Protein AF-A0A8H9F870-F1 (afdb_monomer_lite)

pLDDT: mean 83.99, std 15.84, range [45.19, 98.62]

Sequence (161 aa):
MIWDILWNICSGSMSRFTSQAFLQSSFRFAWKPFFDAISTGVSEETFRYLSIVTLLECLKETKHQVTFVVIISAMIFGAFHLLNVMDEPFIAAISQVIMAFVSGLVWAIIYLYTGKLWAMMIIHGIYDYFMFLQPIGISTSNSIFIIYCVIEVIIPILLTI

Structure (mmCIF, N/CA/C/O backbone):
data_AF-A0A8H9F870-F1
#
_entry.id   AF-A0A8H9F870-F1
#
loop_
_atom_site.group_PDB
_atom_site.id
_atom_site.type_symbol
_atom_site.label_atom_id
_atom_site.label_alt_id
_atom_site.label_comp_id
_atom_site.label_asym_id
_atom_site.label_entity_id
_atom_site.label_seq_id
_atom_site.pdbx_PDB_ins_code
_atom_site.Cartn_x
_atom_site.Cartn_y
_atom_site.Cartn_z
_atom_site.occupancy
_atom_site.B_iso_or_equiv
_atom_site.auth_seq_id
_atom_site.auth_comp_id
_atom_site.auth_asym_id
_atom_site.auth_atom_id
_atom_site.pdbx_PDB_model_num
ATOM 1 N N . MET A 1 1 ? 19.900 -3.704 -44.636 1.00 57.50 1 MET A N 1
ATOM 2 C CA . MET A 1 1 ? 20.477 -3.521 -43.282 1.00 57.50 1 MET A CA 1
ATOM 3 C C . MET A 1 1 ? 21.633 -2.519 -43.268 1.00 57.50 1 MET A C 1
ATOM 5 O O . MET A 1 1 ? 21.449 -1.459 -42.698 1.00 57.50 1 MET A O 1
ATOM 9 N N . ILE A 1 2 ? 22.787 -2.770 -43.909 1.00 55.34 2 ILE A N 1
ATOM 10 C CA . ILE A 1 2 ? 23.912 -1.794 -43.922 1.00 55.34 2 ILE A CA 1
ATOM 11 C C . ILE A 1 2 ? 23.598 -0.544 -44.765 1.00 55.34 2 ILE A C 1
ATOM 13 O O . ILE A 1 2 ? 23.911 0.571 -44.358 1.00 55.34 2 ILE A O 1
ATOM 17 N N . TRP A 1 3 ? 22.925 -0.717 -45.907 1.00 46.50 3 TRP A N 1
ATOM 18 C CA . TRP A 1 3 ? 22.529 0.394 -46.782 1.00 46.50 3 TRP A CA 1
ATOM 19 C C . TRP A 1 3 ? 21.553 1.371 -46.102 1.00 46.50 3 TRP A C 1
ATOM 21 O O . TRP A 1 3 ? 21.711 2.584 -46.211 1.00 46.50 3 TRP A O 1
ATOM 31 N N . ASP A 1 4 ? 20.615 0.847 -45.311 1.00 55.44 4 ASP A N 1
ATOM 32 C CA . ASP A 1 4 ? 19.617 1.645 -44.584 1.00 55.44 4 ASP A CA 1
ATOM 33 C C . ASP A 1 4 ? 20.247 2.464 -43.447 1.00 55.44 4 ASP A C 1
ATOM 35 O O . ASP A 1 4 ? 19.847 3.598 -43.184 1.00 55.44 4 ASP A O 1
ATOM 39 N N . ILE A 1 5 ? 21.274 1.911 -42.790 1.00 58.56 5 ILE A N 1
ATOM 40 C CA . ILE A 1 5 ? 22.042 2.602 -41.745 1.00 58.56 5 ILE A CA 1
ATOM 41 C C . ILE A 1 5 ? 22.820 3.780 -42.346 1.00 58.56 5 ILE A C 1
ATOM 43 O O . ILE A 1 5 ? 22.764 4.889 -41.818 1.00 58.56 5 ILE A O 1
ATOM 47 N N . LEU A 1 6 ? 23.495 3.567 -43.479 1.00 59.09 6 LEU A N 1
ATOM 48 C CA . LEU A 1 6 ? 24.280 4.605 -44.155 1.00 59.09 6 LEU A CA 1
ATOM 49 C C . LEU A 1 6 ? 23.393 5.730 -44.713 1.00 59.09 6 LEU A C 1
ATOM 51 O O . LEU A 1 6 ? 23.712 6.907 -44.545 1.00 59.09 6 LEU A O 1
ATOM 55 N N . TRP A 1 7 ? 22.238 5.388 -45.293 1.00 59.75 7 TRP A N 1
ATOM 56 C CA . TRP A 1 7 ? 21.269 6.367 -45.794 1.00 59.75 7 TRP A CA 1
ATOM 57 C C . TRP A 1 7 ? 20.717 7.279 -44.686 1.00 59.75 7 TRP A C 1
ATOM 59 O O . TRP A 1 7 ? 20.562 8.488 -44.881 1.00 59.75 7 TRP A O 1
ATOM 69 N N . ASN A 1 8 ? 20.469 6.734 -43.492 1.00 55.66 8 ASN A N 1
ATOM 70 C CA . ASN A 1 8 ? 19.946 7.491 -42.350 1.00 55.66 8 ASN A CA 1
ATOM 71 C C . ASN A 1 8 ? 20.975 8.430 -41.700 1.00 55.66 8 ASN A C 1
ATOM 73 O O . ASN A 1 8 ? 20.592 9.472 -41.159 1.00 55.66 8 ASN A O 1
ATOM 77 N N . ILE A 1 9 ? 22.266 8.096 -41.783 1.00 59.47 9 ILE A N 1
ATOM 78 C CA . ILE A 1 9 ? 23.367 8.953 -41.318 1.00 59.47 9 ILE A CA 1
ATOM 79 C C . ILE A 1 9 ? 23.538 10.159 -42.254 1.00 59.47 9 ILE A C 1
ATOM 81 O O . ILE A 1 9 ? 23.668 11.287 -41.786 1.00 59.47 9 ILE A O 1
ATOM 85 N N . CYS A 1 10 ? 23.479 9.946 -43.572 1.00 62.84 10 CYS A N 1
ATOM 86 C CA . CYS A 1 10 ? 23.706 11.004 -44.562 1.00 62.84 10 CYS A CA 1
ATOM 87 C C . CYS A 1 10 ? 22.511 11.954 -44.759 1.00 62.84 10 CYS A C 1
ATOM 89 O O . CYS A 1 10 ? 22.704 13.106 -45.136 1.00 62.84 10 CYS A O 1
ATOM 91 N N . SER A 1 11 ? 21.280 11.502 -44.505 1.00 60.84 11 SER A N 1
ATOM 92 C CA . SER A 1 11 ? 20.056 12.292 -44.737 1.00 60.84 11 SER A CA 1
ATOM 93 C C . SER A 1 11 ? 19.642 13.189 -43.561 1.00 60.84 11 SER A C 1
ATOM 95 O O . SER A 1 11 ? 18.587 13.821 -43.614 1.00 60.84 11 SER A O 1
ATOM 97 N N . GLY A 1 12 ? 20.416 13.220 -42.466 1.00 54.62 12 GLY A N 1
ATOM 98 C CA . GLY A 1 12 ? 20.008 13.884 -41.220 1.00 54.62 12 GLY A CA 1
ATOM 99 C C . GLY A 1 12 ? 18.760 13.255 -40.581 1.00 54.62 12 GLY A C 1
ATOM 100 O O . GLY A 1 12 ? 18.195 13.810 -39.641 1.00 54.62 12 GLY A O 1
ATOM 101 N N . SER A 1 13 ? 18.328 12.090 -41.073 1.00 51.94 13 SER A N 1
ATOM 102 C CA . SER A 1 13 ? 17.121 11.399 -40.625 1.00 51.94 13 SER A CA 1
ATOM 103 C C . SER A 1 13 ? 17.295 10.744 -39.255 1.00 51.94 13 SER A C 1
ATOM 105 O O . SER A 1 13 ? 16.308 10.486 -38.579 1.00 51.94 13 SER A O 1
ATOM 107 N N . MET A 1 14 ? 18.531 10.550 -38.777 1.00 49.81 14 MET A N 1
ATOM 108 C CA . MET A 1 14 ? 18.791 10.031 -37.428 1.00 49.81 14 MET A CA 1
ATOM 109 C C . MET A 1 14 ? 18.092 10.862 -36.335 1.00 49.81 14 MET A C 1
ATOM 111 O O . MET A 1 14 ? 17.544 10.286 -35.404 1.00 49.81 14 MET A O 1
ATOM 115 N N . SER A 1 15 ? 18.032 12.195 -36.468 1.00 49.66 15 SER A N 1
ATOM 116 C CA . SER A 1 15 ? 17.328 13.067 -35.509 1.00 49.66 15 SER A CA 1
ATOM 117 C C . SER A 1 15 ? 15.801 13.000 -35.642 1.00 49.66 15 SER A C 1
ATOM 119 O O . SER A 1 15 ? 15.080 13.211 -34.667 1.00 49.66 15 SER A O 1
ATOM 121 N N . ARG A 1 16 ? 15.288 12.679 -36.836 1.00 46.66 16 ARG A N 1
ATOM 122 C CA . ARG A 1 16 ? 13.858 12.469 -37.106 1.00 46.66 16 ARG A CA 1
ATOM 123 C C . ARG A 1 16 ? 13.384 11.085 -36.673 1.00 46.66 16 ARG A C 1
ATOM 125 O O . ARG A 1 16 ? 12.309 10.988 -36.108 1.00 46.66 16 ARG A O 1
ATOM 132 N N . PHE A 1 17 ? 14.186 10.038 -36.839 1.00 49.22 17 PHE A N 1
ATOM 133 C CA . PHE A 1 17 ? 13.880 8.703 -36.327 1.00 49.22 17 PHE A CA 1
ATOM 134 C C . PHE A 1 17 ? 13.959 8.648 -34.805 1.00 49.22 17 PHE A C 1
ATOM 136 O O . PHE A 1 17 ? 13.084 8.049 -34.195 1.00 49.22 17 PHE A O 1
ATOM 143 N N . THR A 1 18 ? 14.928 9.317 -34.173 1.00 52.31 18 THR A N 1
ATOM 144 C CA . THR A 1 18 ? 14.966 9.394 -32.708 1.00 52.31 18 THR A CA 1
ATOM 145 C C . THR A 1 18 ? 13.848 10.267 -32.165 1.00 52.31 18 THR A C 1
ATOM 147 O O . THR A 1 18 ? 13.188 9.832 -31.236 1.00 52.31 18 THR A O 1
ATOM 150 N N . SER A 1 19 ? 13.547 11.430 -32.756 1.00 49.56 19 SER A N 1
ATOM 151 C CA . SER A 1 19 ? 12.426 12.261 -32.287 1.00 49.56 19 SER A CA 1
ATOM 152 C C . SER A 1 19 ? 11.060 11.639 -32.564 1.00 49.56 19 SER A C 1
ATOM 154 O O . SER A 1 19 ? 10.196 11.708 -31.705 1.00 49.56 19 SER A O 1
ATOM 156 N N . GLN A 1 20 ? 10.843 10.986 -33.704 1.00 45.19 20 GLN A N 1
ATOM 157 C CA . GLN A 1 20 ? 9.555 10.380 -34.043 1.00 45.19 20 GLN A CA 1
ATOM 158 C C . GLN A 1 20 ? 9.347 9.029 -33.346 1.00 45.19 20 GLN A C 1
ATOM 160 O O . GLN A 1 20 ? 8.218 8.735 -32.968 1.00 45.19 20 GLN A O 1
ATOM 165 N N . ALA A 1 21 ? 10.409 8.255 -33.082 1.00 47.03 21 ALA A N 1
ATOM 166 C CA . ALA A 1 21 ? 10.349 7.076 -32.213 1.00 47.03 21 ALA A CA 1
ATOM 167 C C . ALA A 1 21 ? 10.212 7.458 -30.730 1.00 47.03 21 ALA A C 1
ATOM 169 O O . ALA A 1 21 ? 9.453 6.808 -30.022 1.00 47.03 21 ALA A O 1
ATOM 170 N N . PHE A 1 22 ? 10.860 8.539 -30.279 1.00 47.47 22 PHE A N 1
ATOM 171 C CA . PHE A 1 22 ? 10.693 9.114 -28.938 1.00 47.47 22 PHE A CA 1
ATOM 172 C C . PHE A 1 22 ? 9.297 9.722 -28.741 1.00 47.47 22 PHE A C 1
ATOM 174 O O . PHE A 1 22 ? 8.693 9.555 -27.687 1.00 47.47 22 PHE A O 1
ATOM 181 N N . LEU A 1 23 ? 8.735 10.376 -29.763 1.00 47.16 23 LEU A N 1
ATOM 182 C CA . LEU A 1 23 ? 7.354 10.874 -29.775 1.00 47.16 23 LEU A CA 1
ATOM 183 C C . LEU A 1 23 ? 6.340 9.724 -29.898 1.00 47.16 23 LEU A C 1
ATOM 185 O O . LEU A 1 23 ? 5.287 9.767 -29.274 1.00 47.16 23 LEU A O 1
ATOM 189 N N . GLN A 1 24 ? 6.643 8.657 -30.643 1.00 49.56 24 GLN A N 1
ATOM 190 C CA . GLN A 1 24 ? 5.800 7.454 -30.659 1.00 49.56 24 GLN A CA 1
ATOM 191 C C . GLN A 1 24 ? 5.863 6.676 -29.341 1.00 49.56 24 GLN A C 1
ATOM 193 O O . GLN A 1 24 ? 4.859 6.074 -28.968 1.00 49.56 24 GLN A O 1
ATOM 198 N N . SER A 1 25 ? 6.993 6.678 -28.628 1.00 49.59 25 SER A N 1
ATOM 199 C CA . SER A 1 25 ? 7.131 6.005 -27.333 1.00 49.59 25 SER A CA 1
ATOM 200 C C . SER A 1 25 ? 6.527 6.809 -26.182 1.00 49.59 25 SER A C 1
ATOM 202 O O . SER A 1 25 ? 5.976 6.214 -25.265 1.00 49.59 25 SER A O 1
ATOM 204 N N . SER A 1 26 ? 6.560 8.144 -26.240 1.00 51.25 26 SER A N 1
ATOM 205 C CA . SER A 1 26 ? 6.010 9.015 -25.184 1.00 51.25 26 SER A CA 1
ATOM 206 C C . SER A 1 26 ? 4.477 9.114 -25.173 1.00 51.25 26 SER A C 1
ATOM 208 O O . SER A 1 26 ? 3.917 9.567 -24.180 1.00 51.25 26 SER A O 1
ATOM 210 N N . PHE A 1 27 ? 3.785 8.635 -26.217 1.00 53.78 27 PHE A N 1
ATOM 211 C CA . PHE A 1 27 ? 2.314 8.665 -26.310 1.00 53.78 27 PHE A CA 1
ATOM 212 C C . PHE A 1 27 ? 1.647 7.294 -26.510 1.00 53.78 27 PHE A C 1
ATOM 214 O O . PHE A 1 27 ? 0.430 7.216 -26.690 1.00 53.78 27 PHE A O 1
ATOM 221 N N . ARG A 1 28 ? 2.401 6.189 -26.482 1.00 66.19 28 ARG A N 1
ATOM 222 C CA . ARG A 1 28 ? 1.813 4.845 -26.556 1.00 66.19 28 ARG A CA 1
ATOM 223 C C . ARG A 1 28 ? 1.446 4.358 -25.163 1.00 66.19 28 ARG A C 1
ATOM 225 O O . ARG A 1 28 ? 2.316 4.069 -24.352 1.00 66.19 28 ARG A O 1
ATOM 232 N N . PHE A 1 29 ? 0.144 4.243 -24.917 1.00 79.44 29 PHE A N 1
ATOM 233 C CA . PHE A 1 29 ? -0.377 3.600 -23.717 1.00 79.44 29 PHE A CA 1
ATOM 234 C C . PHE A 1 29 ? 0.197 2.182 -23.584 1.00 79.44 29 PHE A C 1
ATOM 236 O O . PHE A 1 29 ? 0.077 1.366 -24.505 1.00 79.44 29 PHE A O 1
ATOM 243 N N . ALA A 1 30 ? 0.841 1.898 -22.452 1.00 86.44 30 ALA A N 1
ATOM 244 C CA . ALA A 1 30 ? 1.513 0.631 -22.217 1.00 86.44 30 ALA A CA 1
ATOM 245 C C . ALA A 1 30 ? 0.546 -0.350 -21.542 1.00 86.44 30 ALA A C 1
ATOM 247 O O . ALA A 1 30 ? 0.418 -0.393 -20.321 1.00 86.44 30 ALA A O 1
ATOM 248 N N . TRP A 1 31 ? -0.136 -1.162 -22.352 1.00 87.44 31 TRP A N 1
ATOM 249 C CA . TRP A 1 31 ? -1.185 -2.071 -21.874 1.00 87.44 31 TRP A CA 1
ATOM 250 C C . TRP A 1 31 ? -0.718 -3.074 -20.818 1.00 87.44 31 TRP A C 1
ATOM 252 O O . TRP A 1 31 ? -1.426 -3.287 -19.840 1.00 87.44 31 TRP A O 1
ATOM 262 N N . LYS A 1 32 ? 0.458 -3.690 -20.994 1.00 90.31 32 LYS A N 1
ATOM 263 C CA . LYS A 1 32 ? 0.960 -4.680 -20.031 1.00 90.31 32 LYS A CA 1
ATOM 264 C C . LYS A 1 32 ? 1.227 -4.046 -18.651 1.00 90.31 32 LYS A C 1
ATOM 266 O O . LYS A 1 32 ? 0.578 -4.488 -17.709 1.00 90.31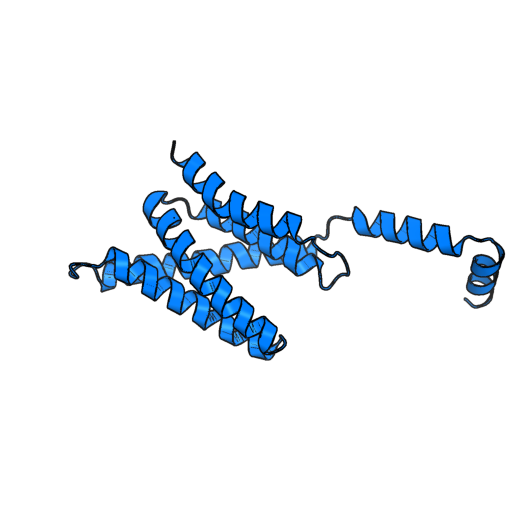 32 LYS A O 1
ATOM 271 N N . PRO A 1 33 ? 2.058 -2.986 -18.523 1.00 91.38 33 PRO A N 1
ATOM 272 C CA . PRO A 1 33 ? 2.232 -2.284 -17.250 1.00 91.38 33 PRO A CA 1
ATOM 273 C C . PRO A 1 33 ? 0.920 -1.818 -16.622 1.00 91.38 33 PRO A C 1
ATOM 275 O O . PRO A 1 33 ? 0.792 -1.840 -15.408 1.00 91.38 33 PRO A O 1
ATOM 278 N N . PHE A 1 34 ? -0.065 -1.420 -17.433 1.00 92.12 34 PHE A N 1
ATOM 279 C CA . PHE A 1 34 ? -1.374 -1.015 -16.927 1.00 92.12 34 PHE A CA 1
ATOM 280 C C . PHE A 1 34 ? -2.121 -2.164 -16.243 1.00 92.12 34 PHE A C 1
ATOM 282 O O . PHE A 1 34 ? -2.589 -2.007 -15.119 1.00 92.12 34 PHE A O 1
ATOM 289 N N . PHE A 1 35 ? -2.233 -3.321 -16.900 1.00 93.94 35 PHE A N 1
ATOM 290 C CA . PHE A 1 35 ? -2.917 -4.470 -16.304 1.00 93.94 35 PHE A CA 1
ATOM 291 C C . PHE A 1 35 ? -2.153 -5.038 -15.108 1.00 93.94 35 PHE A C 1
ATOM 293 O O . PHE A 1 35 ? -2.789 -5.395 -14.117 1.00 93.94 35 PHE A O 1
ATOM 300 N N . ASP A 1 36 ? -0.820 -5.065 -15.178 1.00 92.75 36 ASP A N 1
ATOM 301 C CA . ASP A 1 36 ? 0.027 -5.476 -14.057 1.00 92.75 36 ASP A CA 1
ATOM 302 C C . ASP A 1 36 ? -0.215 -4.558 -12.851 1.00 92.75 36 ASP A C 1
ATOM 304 O O . ASP A 1 36 ? -0.522 -5.042 -11.770 1.00 92.75 36 ASP A O 1
ATOM 308 N N . ALA A 1 37 ? -0.198 -3.239 -13.052 1.00 94.12 37 ALA A N 1
ATOM 309 C CA . ALA A 1 37 ? -0.402 -2.257 -11.991 1.00 94.12 37 ALA A CA 1
ATOM 310 C C . ALA A 1 37 ? -1.793 -2.324 -11.348 1.00 94.12 37 ALA A C 1
ATOM 312 O O . ALA A 1 37 ? -1.922 -2.254 -10.130 1.00 94.12 37 ALA A O 1
ATOM 313 N N . ILE A 1 38 ? -2.851 -2.503 -12.145 1.00 93.88 38 ILE A N 1
ATOM 314 C CA . ILE A 1 38 ? -4.201 -2.698 -11.600 1.00 93.88 38 ILE A CA 1
ATOM 315 C C . ILE A 1 38 ? -4.275 -3.995 -10.791 1.00 93.88 38 ILE A C 1
ATOM 317 O O . ILE A 1 38 ? -4.875 -4.013 -9.718 1.00 93.88 38 ILE A O 1
ATOM 321 N N . SER A 1 39 ? -3.668 -5.077 -11.285 1.00 95.50 39 SER A N 1
ATOM 322 C CA . SER A 1 39 ? -3.631 -6.348 -10.563 1.00 95.50 39 SER A CA 1
ATOM 323 C C . SER A 1 39 ? -2.869 -6.220 -9.242 1.00 95.50 39 SER A C 1
ATOM 325 O O . SER A 1 39 ? -3.377 -6.669 -8.213 1.00 95.50 39 SER A O 1
ATOM 327 N N . THR A 1 40 ? -1.694 -5.585 -9.255 1.00 93.25 40 THR A N 1
ATOM 328 C CA . THR A 1 40 ? -0.875 -5.332 -8.064 1.00 93.25 40 THR A CA 1
ATOM 329 C C . THR A 1 40 ? -1.648 -4.485 -7.064 1.00 93.25 40 THR A C 1
ATOM 331 O O . THR A 1 40 ? -1.940 -4.979 -5.974 1.00 93.25 40 THR A O 1
ATOM 334 N N . GLY A 1 41 ? -2.138 -3.310 -7.471 1.00 93.56 41 GLY A N 1
ATOM 335 C CA . GLY A 1 41 ? -2.929 -2.428 -6.616 1.00 93.56 41 GLY A CA 1
ATOM 336 C C . GLY A 1 41 ? -4.176 -3.104 -6.036 1.00 93.56 41 GLY A C 1
ATOM 337 O O . GLY A 1 41 ? -4.482 -2.937 -4.864 1.00 93.56 41 GLY A O 1
ATOM 338 N N . VAL A 1 42 ? -4.897 -3.943 -6.783 1.00 95.69 42 VAL A N 1
ATOM 339 C CA . VAL A 1 42 ? -6.018 -4.708 -6.201 1.00 95.69 42 VAL A CA 1
ATOM 340 C C . VAL A 1 42 ? -5.524 -5.727 -5.171 1.00 95.69 42 VAL A C 1
ATOM 342 O O . VAL A 1 42 ? -6.110 -5.843 -4.091 1.00 95.69 42 VAL A O 1
ATOM 345 N N . SER A 1 43 ? -4.470 -6.476 -5.489 1.00 96.56 43 SER A N 1
ATOM 346 C CA . SER A 1 43 ? -3.970 -7.561 -4.642 1.00 96.56 43 SER A CA 1
ATOM 347 C C . SER A 1 43 ? -3.374 -7.059 -3.326 1.00 96.56 43 SER A C 1
ATOM 349 O O . SER A 1 43 ? -3.739 -7.555 -2.257 1.00 96.56 43 SER A O 1
ATOM 351 N N . GLU A 1 44 ? -2.535 -6.030 -3.384 1.00 95.88 44 GLU A N 1
ATOM 352 C CA . GLU A 1 44 ? -1.843 -5.462 -2.231 1.00 95.88 44 GLU A CA 1
ATOM 353 C C . GLU A 1 44 ? -2.820 -4.780 -1.276 1.00 95.88 44 GLU A C 1
ATOM 355 O O . GLU A 1 44 ? -2.771 -4.980 -0.059 1.00 95.88 44 GLU A O 1
ATOM 360 N N . GLU A 1 45 ? -3.801 -4.066 -1.825 1.00 95.25 45 GLU A N 1
ATOM 361 C CA . GLU A 1 45 ? -4.814 -3.392 -1.019 1.00 95.25 45 GLU A CA 1
ATOM 362 C C . GLU A 1 45 ? -5.805 -4.369 -0.407 1.00 95.25 45 GLU A C 1
ATOM 364 O O . GLU A 1 45 ? -6.254 -4.173 0.725 1.00 95.25 45 GLU A O 1
ATOM 369 N N . THR A 1 46 ? -6.105 -5.464 -1.109 1.00 96.62 46 THR A N 1
ATOM 370 C CA . THR A 1 46 ? -6.872 -6.573 -0.536 1.00 96.62 46 THR A CA 1
ATOM 371 C C . THR A 1 46 ? -6.105 -7.214 0.616 1.00 96.62 46 THR A C 1
ATOM 373 O O . THR A 1 46 ? -6.677 -7.433 1.683 1.00 96.62 46 THR A O 1
ATOM 376 N N . PHE A 1 47 ? -4.805 -7.468 0.449 1.00 96.81 47 PHE A N 1
ATOM 377 C CA . PHE A 1 47 ? -3.955 -8.001 1.511 1.00 96.81 47 PHE A CA 1
ATOM 378 C C . PHE A 1 47 ? -3.923 -7.079 2.738 1.00 96.81 47 PHE A C 1
ATOM 380 O O . PHE A 1 47 ? -4.105 -7.543 3.872 1.00 96.81 47 PHE A O 1
ATOM 387 N N . ARG A 1 48 ? -3.778 -5.764 2.538 1.00 95.06 48 ARG A N 1
ATOM 388 C CA . ARG A 1 48 ? -3.827 -4.804 3.647 1.00 95.06 48 ARG A CA 1
ATOM 389 C C . ARG A 1 48 ? -5.203 -4.774 4.307 1.00 95.06 48 ARG A C 1
ATOM 391 O O . ARG A 1 48 ? -5.279 -4.790 5.533 1.00 95.06 48 ARG A O 1
ATOM 398 N N . TYR A 1 49 ? -6.284 -4.768 3.528 1.00 96.19 49 TYR A N 1
ATOM 399 C CA . TYR A 1 49 ? -7.646 -4.815 4.060 1.00 96.19 49 TYR A CA 1
ATOM 400 C C . TYR A 1 49 ? -7.863 -6.042 4.949 1.00 96.19 49 TYR A C 1
ATOM 402 O O . TYR A 1 49 ? -8.300 -5.898 6.092 1.00 96.19 49 TYR A O 1
ATOM 410 N N . LEU A 1 50 ? -7.491 -7.230 4.462 1.00 97.94 50 LEU A N 1
ATOM 411 C CA . LEU A 1 50 ? -7.591 -8.477 5.219 1.00 97.94 50 LEU A CA 1
ATOM 412 C C . LEU A 1 50 ? -6.762 -8.424 6.506 1.00 97.94 50 LEU A C 1
ATOM 414 O O . LEU A 1 50 ? -7.236 -8.852 7.560 1.00 97.94 50 LEU A O 1
ATOM 418 N N . SER A 1 51 ? -5.566 -7.836 6.448 1.00 98.12 51 SER A N 1
ATOM 419 C CA . SER A 1 51 ? -4.723 -7.615 7.626 1.00 98.12 51 SER A CA 1
ATOM 420 C C . SER A 1 51 ? -5.411 -6.701 8.647 1.00 98.12 51 SER A C 1
ATOM 422 O O . SER A 1 51 ? -5.466 -7.034 9.829 1.00 98.12 51 SER A O 1
ATOM 424 N N . ILE A 1 52 ? -5.996 -5.582 8.204 1.00 98.25 52 ILE A N 1
ATOM 425 C CA . ILE A 1 52 ? -6.706 -4.627 9.067 1.00 98.25 52 ILE A CA 1
ATOM 426 C C . ILE A 1 52 ? -7.915 -5.281 9.742 1.00 98.25 52 ILE A C 1
ATOM 428 O O . ILE A 1 52 ? -8.038 -5.187 10.961 1.00 98.25 52 ILE A O 1
ATOM 432 N N . VAL A 1 53 ? -8.797 -5.956 8.996 1.00 97.88 53 VAL A N 1
ATOM 433 C CA . VAL A 1 53 ? -10.007 -6.561 9.590 1.00 97.88 53 VAL A CA 1
ATOM 434 C C . VAL A 1 53 ? -9.677 -7.712 10.529 1.00 97.88 53 VAL A C 1
ATOM 436 O O . VAL A 1 53 ? -10.303 -7.842 11.579 1.00 97.88 53 VAL A O 1
ATOM 439 N N . THR A 1 54 ? -8.648 -8.498 10.205 1.00 98.50 54 THR A N 1
ATOM 440 C CA . THR A 1 54 ? -8.167 -9.568 11.085 1.00 98.50 54 THR A CA 1
ATOM 441 C C . THR A 1 54 ? -7.629 -8.981 12.386 1.00 98.50 54 THR A C 1
ATOM 443 O O . THR A 1 54 ? -8.006 -9.425 13.466 1.00 98.50 54 THR A O 1
ATOM 446 N N . LEU A 1 55 ? -6.800 -7.935 12.307 1.00 98.62 55 LEU A N 1
ATOM 447 C CA . LEU A 1 55 ? -6.254 -7.268 13.489 1.00 98.62 55 LEU A CA 1
ATOM 448 C C . LEU A 1 55 ? -7.335 -6.564 14.314 1.00 98.62 55 LEU A C 1
ATOM 450 O O . LEU A 1 55 ? -7.240 -6.570 15.539 1.00 98.62 55 LEU A O 1
ATOM 454 N N . LEU A 1 56 ? -8.361 -5.985 13.679 1.00 98.38 56 LEU A N 1
ATOM 455 C CA . LEU A 1 56 ? -9.513 -5.426 14.389 1.00 98.38 56 LEU A CA 1
ATOM 456 C C . LEU A 1 56 ? -10.178 -6.506 15.244 1.00 98.38 56 LEU A C 1
ATOM 458 O O . LEU A 1 56 ? -10.368 -6.290 16.437 1.00 98.38 56 LEU A O 1
ATOM 462 N N . GLU A 1 57 ? -10.458 -7.680 14.683 1.00 98.31 57 GLU A N 1
ATOM 463 C CA . GLU A 1 57 ? -11.066 -8.775 15.443 1.00 98.31 57 GLU A CA 1
ATOM 464 C C . GLU A 1 57 ? -10.130 -9.306 16.541 1.00 98.31 57 GLU A C 1
ATOM 466 O O . GLU A 1 57 ? -10.540 -9.448 17.693 1.00 98.31 57 GLU A O 1
ATOM 471 N N . CYS A 1 58 ? -8.851 -9.537 16.228 1.00 98.31 58 CYS A N 1
ATOM 472 C CA . CYS A 1 58 ? -7.874 -10.055 17.190 1.00 98.31 58 CYS A CA 1
ATOM 473 C C . CYS A 1 58 ? -7.620 -9.108 18.372 1.00 98.31 58 CYS A C 1
ATOM 475 O O . CYS A 1 58 ? -7.306 -9.568 19.468 1.00 98.31 58 CYS A O 1
ATOM 477 N N . LEU A 1 59 ? -7.729 -7.794 18.162 1.00 98.12 59 LEU A N 1
ATOM 478 C CA . LEU A 1 59 ? -7.396 -6.776 19.161 1.00 98.12 59 LEU A CA 1
ATOM 479 C C . LEU A 1 59 ? -8.632 -6.111 19.782 1.00 98.12 59 LEU A C 1
ATOM 481 O O . LEU A 1 59 ? -8.474 -5.123 20.499 1.00 98.12 59 LEU A O 1
ATOM 485 N N . LYS A 1 60 ? -9.844 -6.633 19.549 1.00 97.19 60 LYS A N 1
ATOM 486 C CA . LYS A 1 60 ? -11.118 -5.990 19.932 1.00 97.19 60 LYS A CA 1
ATOM 487 C C . LYS A 1 60 ? -11.285 -5.650 21.414 1.00 97.19 60 LYS A C 1
ATOM 489 O O . LYS A 1 60 ? -11.922 -4.657 21.735 1.00 97.19 60 LYS A O 1
ATOM 494 N N . GLU A 1 61 ? -10.652 -6.408 22.305 1.00 97.56 61 GLU A N 1
ATOM 495 C CA . GLU A 1 61 ? -10.700 -6.166 23.758 1.00 97.56 61 GLU A CA 1
ATOM 496 C C . GLU A 1 61 ? -9.590 -5.211 24.247 1.00 97.56 61 GLU A C 1
ATOM 498 O O . GLU A 1 61 ? -9.450 -4.940 25.440 1.00 97.56 61 GLU A O 1
ATOM 503 N N . THR A 1 62 ? -8.750 -4.702 23.342 1.00 96.88 62 THR A N 1
ATOM 504 C CA . THR A 1 62 ? -7.595 -3.873 23.699 1.00 96.88 62 THR A CA 1
ATOM 505 C C . THR A 1 62 ? -7.967 -2.394 23.736 1.00 96.88 62 THR A C 1
ATOM 507 O O . THR A 1 62 ? -8.458 -1.840 22.757 1.00 96.88 62 THR A O 1
ATOM 510 N N . LYS A 1 63 ? -7.609 -1.695 24.822 1.00 95.56 63 LYS A N 1
ATOM 511 C CA . LYS A 1 63 ? -7.861 -0.247 25.004 1.00 95.56 63 LYS A CA 1
ATOM 512 C C . LYS A 1 63 ? -7.373 0.634 23.839 1.00 95.56 63 LYS A C 1
ATOM 514 O O . LYS A 1 63 ? -7.960 1.677 23.571 1.00 95.56 63 LYS A O 1
ATOM 519 N N . HIS A 1 64 ? -6.294 0.230 23.169 1.00 97.00 64 HIS A N 1
ATOM 520 C CA . HIS A 1 64 ? -5.672 0.953 22.053 1.00 97.00 64 HIS A CA 1
ATOM 521 C C . HIS A 1 64 ? -5.778 0.194 20.720 1.00 97.00 64 HIS A C 1
ATOM 523 O O . HIS A 1 64 ? -4.888 0.310 19.879 1.00 97.00 64 HIS A O 1
ATOM 529 N N . GLN A 1 65 ? -6.855 -0.582 20.528 1.00 97.62 65 GLN A N 1
ATOM 530 C CA . GLN A 1 65 ? -7.101 -1.417 19.345 1.00 97.62 65 GLN A CA 1
ATOM 531 C C . GLN A 1 65 ? -6.744 -0.705 18.034 1.00 97.62 65 GLN A C 1
ATOM 533 O O . GLN A 1 65 ? -5.878 -1.178 17.307 1.00 97.62 65 GLN A O 1
ATOM 538 N N . VAL A 1 66 ? -7.357 0.450 17.751 1.00 97.62 66 VAL A N 1
ATOM 539 C CA . VAL A 1 66 ? -7.160 1.178 16.483 1.00 97.62 66 VAL A CA 1
ATOM 540 C C . VAL A 1 66 ? -5.692 1.550 16.263 1.00 97.62 66 VAL A C 1
ATOM 542 O O . VAL A 1 66 ? -5.161 1.336 15.176 1.00 97.62 66 VAL A O 1
ATOM 545 N N . THR A 1 67 ? -5.007 2.052 17.294 1.00 98.12 67 THR A N 1
ATOM 546 C CA . THR A 1 67 ? -3.583 2.406 17.211 1.00 98.12 67 THR A CA 1
ATOM 547 C C . THR A 1 67 ? -2.728 1.191 16.858 1.00 98.12 67 THR A C 1
ATOM 549 O O . THR A 1 67 ? -1.879 1.272 15.973 1.00 98.12 67 THR A O 1
ATOM 552 N N . PHE A 1 68 ? -2.967 0.054 17.512 1.00 98.25 68 PHE A N 1
ATOM 553 C CA . PHE A 1 68 ? -2.225 -1.171 17.228 1.00 98.25 68 PHE A CA 1
ATOM 554 C C . PHE A 1 68 ? -2.554 -1.752 15.855 1.00 98.25 68 PHE A C 1
ATOM 556 O O . PHE A 1 68 ? -1.636 -2.167 15.157 1.00 98.25 68 PHE A O 1
ATOM 563 N N . VAL A 1 69 ? -3.817 -1.722 15.425 1.00 98.56 69 VAL A N 1
ATOM 564 C CA . VAL A 1 69 ? -4.224 -2.145 14.077 1.00 98.56 69 VAL A CA 1
ATOM 565 C C . VAL A 1 69 ? -3.476 -1.346 13.014 1.00 98.56 69 VAL A C 1
ATOM 567 O O . VAL A 1 69 ? -2.896 -1.939 12.108 1.00 98.56 69 VAL A O 1
ATOM 570 N N . VAL A 1 70 ? -3.440 -0.016 13.136 1.00 98.44 70 VAL A N 1
ATOM 571 C CA . VAL A 1 70 ? -2.741 0.861 12.182 1.00 98.44 70 VAL A CA 1
ATOM 572 C C . VAL A 1 70 ? -1.247 0.538 12.136 1.00 98.44 70 VAL A C 1
ATOM 574 O O . VAL A 1 70 ? -0.711 0.288 11.061 1.00 98.44 70 VAL A O 1
ATOM 577 N N . ILE A 1 71 ? -0.578 0.482 13.291 1.00 98.56 71 ILE A N 1
ATOM 578 C CA . ILE A 1 71 ? 0.872 0.250 13.343 1.00 98.56 71 ILE 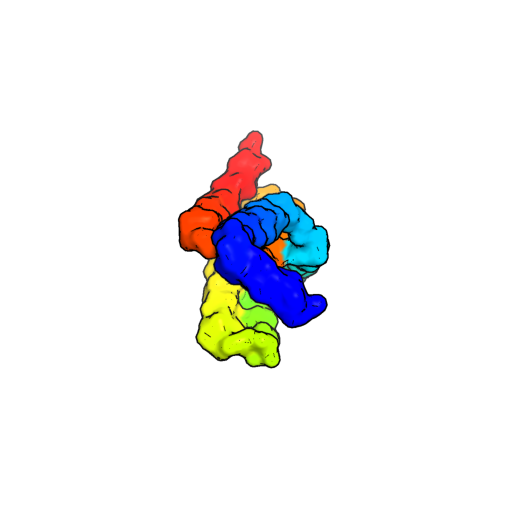A CA 1
ATOM 579 C C . ILE A 1 71 ? 1.226 -1.155 12.844 1.00 98.56 71 ILE A C 1
ATOM 581 O O . ILE A 1 71 ? 2.099 -1.303 11.994 1.00 98.56 71 ILE A O 1
ATOM 585 N N . ILE A 1 72 ? 0.547 -2.191 13.341 1.00 98.62 72 ILE A N 1
ATOM 586 C CA . ILE A 1 72 ? 0.882 -3.584 13.025 1.00 98.62 72 ILE A CA 1
ATOM 587 C C . ILE A 1 72 ? 0.543 -3.908 11.568 1.00 98.62 72 ILE A C 1
ATOM 589 O O . ILE A 1 72 ? 1.347 -4.555 10.901 1.00 98.62 72 ILE A O 1
ATOM 593 N N . SER A 1 73 ? -0.592 -3.437 11.037 1.00 98.44 73 SER A N 1
ATOM 594 C CA . SER A 1 73 ? -0.916 -3.648 9.616 1.00 98.44 73 SER A CA 1
ATOM 595 C C . SER A 1 73 ? 0.112 -2.992 8.691 1.00 98.44 73 SER A C 1
ATOM 597 O O . SER A 1 73 ? 0.541 -3.621 7.725 1.00 98.44 73 SER A O 1
ATOM 599 N N . ALA A 1 74 ? 0.581 -1.785 9.021 1.00 98.19 74 ALA A N 1
ATOM 600 C CA . ALA A 1 74 ? 1.644 -1.115 8.279 1.00 98.19 74 ALA A CA 1
ATOM 601 C C . ALA A 1 74 ? 2.979 -1.871 8.364 1.00 98.19 74 ALA A C 1
ATOM 603 O O . ALA A 1 74 ? 3.679 -1.997 7.360 1.00 98.19 74 ALA A O 1
ATOM 604 N N . MET A 1 75 ? 3.328 -2.415 9.538 1.00 98.56 75 MET A N 1
ATOM 605 C CA . MET A 1 75 ? 4.525 -3.249 9.698 1.00 98.56 75 MET A CA 1
ATOM 606 C C . MET A 1 75 ? 4.448 -4.522 8.854 1.00 98.56 75 MET A C 1
ATOM 608 O O . MET A 1 75 ? 5.422 -4.856 8.189 1.00 98.56 75 MET A O 1
ATOM 612 N N . ILE A 1 76 ? 3.304 -5.213 8.855 1.00 98.31 76 ILE A N 1
ATOM 613 C CA . ILE A 1 76 ? 3.075 -6.412 8.035 1.00 98.31 76 ILE A CA 1
ATOM 614 C C . ILE A 1 76 ? 3.237 -6.074 6.550 1.00 98.31 76 ILE A C 1
ATOM 616 O O . ILE A 1 76 ? 3.936 -6.782 5.829 1.00 98.31 76 ILE A O 1
ATOM 620 N N . PHE A 1 77 ? 2.631 -4.971 6.108 1.00 97.44 77 PHE A N 1
ATOM 621 C CA . PHE A 1 77 ? 2.685 -4.533 4.718 1.00 97.44 77 PHE A CA 1
ATOM 622 C C . PHE A 1 77 ? 4.105 -4.163 4.271 1.00 97.44 77 PHE A C 1
ATOM 624 O O . PHE A 1 77 ? 4.594 -4.679 3.266 1.00 97.44 77 PHE A O 1
ATOM 631 N N . GLY A 1 78 ? 4.810 -3.344 5.057 1.00 96.69 78 GLY A N 1
ATOM 632 C CA . GLY A 1 78 ? 6.209 -3.007 4.793 1.00 96.69 78 GLY A CA 1
ATOM 633 C C . GLY A 1 78 ? 7.121 -4.235 4.824 1.00 96.69 78 GLY A C 1
ATOM 634 O O . GLY A 1 78 ? 7.968 -4.391 3.953 1.00 96.69 78 GLY A O 1
ATOM 635 N N . ALA A 1 79 ? 6.925 -5.156 5.771 1.00 97.19 79 ALA A N 1
ATOM 636 C CA . ALA A 1 79 ? 7.719 -6.380 5.853 1.00 97.19 79 ALA A CA 1
ATOM 637 C C . ALA A 1 79 ? 7.524 -7.298 4.638 1.00 97.19 79 ALA A C 1
ATOM 639 O O . ALA A 1 79 ? 8.484 -7.932 4.207 1.00 97.19 79 ALA A O 1
ATOM 640 N N . PHE A 1 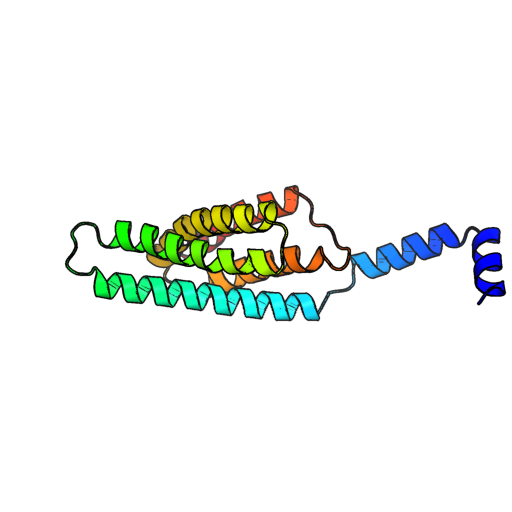80 ? 6.323 -7.349 4.053 1.00 96.06 80 PHE A N 1
ATOM 641 C CA . PHE A 1 80 ? 6.066 -8.138 2.845 1.00 96.06 80 PHE A CA 1
ATOM 642 C C . PHE A 1 80 ? 6.921 -7.673 1.652 1.00 96.06 80 PHE A C 1
ATOM 644 O O . PHE A 1 80 ? 7.379 -8.494 0.862 1.00 96.06 80 PHE A O 1
ATOM 651 N N . HIS A 1 81 ? 7.251 -6.379 1.586 1.00 95.19 81 HIS A N 1
ATOM 652 C CA . HIS A 1 81 ? 8.111 -5.811 0.543 1.00 95.19 81 HIS A CA 1
ATOM 653 C C . HIS A 1 81 ? 9.592 -6.199 0.671 1.00 95.19 81 HIS A C 1
ATOM 655 O O . HIS A 1 81 ? 10.362 -5.988 -0.264 1.00 95.19 81 HIS A O 1
ATOM 661 N N . LEU A 1 82 ? 10.019 -6.822 1.779 1.00 94.88 82 LEU A N 1
ATOM 662 C CA . LEU A 1 82 ? 11.373 -7.387 1.874 1.00 94.88 82 LEU A CA 1
ATOM 663 C C . LEU A 1 82 ? 11.611 -8.500 0.846 1.00 94.88 82 LEU A C 1
ATOM 665 O O . LEU A 1 82 ? 12.762 -8.761 0.501 1.00 94.88 82 LEU A O 1
ATOM 669 N N . LEU A 1 83 ? 10.546 -9.128 0.331 1.00 94.31 83 LEU A N 1
ATOM 670 C CA . LEU A 1 83 ? 10.638 -10.119 -0.744 1.00 94.31 83 LEU A CA 1
ATOM 671 C C . LEU A 1 83 ? 11.272 -9.534 -2.014 1.00 94.31 83 LEU A C 1
ATOM 673 O O . LEU A 1 83 ? 11.964 -10.254 -2.729 1.00 94.31 83 LEU A O 1
ATOM 677 N N . ASN A 1 84 ? 11.143 -8.224 -2.235 1.00 93.06 84 ASN A N 1
ATOM 678 C CA . ASN A 1 84 ? 11.680 -7.556 -3.420 1.00 93.06 84 ASN A CA 1
ATOM 679 C C . ASN A 1 84 ? 13.215 -7.505 -3.427 1.00 93.06 84 ASN A C 1
ATOM 681 O O . ASN A 1 84 ? 13.802 -7.278 -4.475 1.00 93.06 84 ASN A O 1
ATOM 685 N N . VAL A 1 85 ? 13.898 -7.789 -2.307 1.00 93.06 85 VAL A N 1
ATOM 686 C CA . VAL A 1 85 ? 15.371 -7.949 -2.273 1.00 93.06 85 VAL A CA 1
ATOM 687 C C . VAL A 1 85 ? 15.852 -9.063 -3.219 1.00 93.06 85 VAL A C 1
ATOM 689 O O . VAL A 1 85 ? 17.020 -9.079 -3.604 1.00 93.06 85 VAL A O 1
ATOM 692 N N . MET A 1 86 ? 14.971 -9.994 -3.597 1.00 94.12 86 MET A N 1
ATOM 693 C CA . MET A 1 86 ? 15.288 -11.074 -4.534 1.00 94.12 86 MET A CA 1
ATOM 694 C C . MET A 1 86 ? 15.447 -10.584 -5.979 1.00 94.12 86 MET A C 1
ATOM 696 O O . MET A 1 86 ? 16.220 -11.179 -6.729 1.00 94.12 86 MET A O 1
ATOM 700 N N . ASP A 1 87 ? 14.760 -9.499 -6.342 1.00 90.69 87 ASP A N 1
ATOM 701 C CA . ASP A 1 87 ? 14.659 -9.003 -7.720 1.00 90.69 87 ASP A CA 1
ATOM 702 C C . ASP A 1 87 ? 15.227 -7.579 -7.891 1.00 90.69 87 ASP A C 1
ATOM 704 O O . ASP A 1 87 ? 15.614 -7.193 -8.994 1.00 90.69 87 ASP A O 1
ATOM 708 N N . GLU A 1 88 ? 15.336 -6.808 -6.804 1.00 88.25 88 GLU A N 1
ATOM 709 C CA . GLU A 1 88 ? 15.742 -5.399 -6.796 1.00 88.25 88 GLU A CA 1
ATOM 710 C C . GLU A 1 88 ? 17.050 -5.157 -6.018 1.00 88.25 88 GLU A C 1
ATOM 712 O O . GLU A 1 88 ? 17.368 -5.870 -5.058 1.00 88.25 88 GLU A O 1
ATOM 717 N N . PRO A 1 89 ? 17.816 -4.094 -6.347 1.00 93.75 89 PRO A N 1
ATOM 718 C CA . PRO A 1 89 ? 18.970 -3.688 -5.554 1.00 93.75 89 PRO A CA 1
ATOM 719 C C . PRO A 1 89 ? 18.598 -3.448 -4.087 1.00 93.75 89 PRO A C 1
ATOM 721 O O . PRO A 1 89 ? 17.591 -2.808 -3.787 1.00 93.75 89 PRO A O 1
ATOM 724 N N . PHE A 1 90 ? 19.470 -3.860 -3.163 1.00 91.56 90 PHE A N 1
ATOM 725 C CA . PHE A 1 90 ? 19.213 -3.789 -1.718 1.00 91.56 90 PHE A CA 1
ATOM 726 C C . PHE A 1 90 ? 18.704 -2.416 -1.243 1.00 91.56 90 PHE A C 1
ATOM 728 O O . PHE A 1 90 ? 17.728 -2.332 -0.504 1.00 91.56 90 PHE A O 1
ATOM 735 N N . ILE A 1 91 ? 19.329 -1.325 -1.699 1.00 93.31 91 ILE A N 1
ATOM 736 C CA . ILE A 1 91 ? 18.927 0.041 -1.323 1.00 93.31 91 ILE A CA 1
ATOM 737 C C . ILE A 1 91 ? 17.511 0.365 -1.823 1.00 93.31 91 ILE A C 1
ATOM 739 O O . ILE A 1 91 ? 16.744 1.002 -1.100 1.00 93.31 91 ILE A O 1
ATOM 743 N N . ALA A 1 92 ? 17.152 -0.079 -3.029 1.00 87.69 92 ALA A N 1
ATOM 744 C CA . ALA A 1 92 ? 15.823 0.129 -3.593 1.00 87.69 92 ALA A CA 1
ATOM 745 C C . ALA A 1 92 ? 14.769 -0.664 -2.809 1.00 87.69 92 ALA A C 1
ATOM 747 O O . ALA A 1 92 ? 13.778 -0.083 -2.374 1.00 87.69 92 ALA A O 1
ATOM 748 N N . ALA A 1 93 ? 15.029 -1.942 -2.526 1.00 91.81 93 ALA A N 1
ATOM 749 C CA . ALA A 1 93 ? 14.125 -2.785 -1.747 1.00 91.81 93 ALA A CA 1
ATOM 750 C C . ALA A 1 93 ? 13.898 -2.242 -0.322 1.00 91.81 93 ALA A C 1
ATOM 752 O O . ALA A 1 93 ? 12.761 -2.130 0.129 1.00 91.81 93 ALA A O 1
ATOM 753 N N . ILE A 1 94 ? 14.953 -1.809 0.379 1.00 93.56 94 ILE A N 1
ATOM 754 C CA . ILE A 1 94 ? 14.811 -1.194 1.711 1.00 93.56 94 ILE A CA 1
ATOM 755 C C . ILE A 1 94 ? 14.056 0.138 1.645 1.00 93.56 94 ILE A C 1
ATOM 757 O O . ILE A 1 94 ? 13.244 0.429 2.525 1.00 93.56 94 ILE A O 1
ATOM 761 N N . SER A 1 95 ? 14.276 0.934 0.596 1.00 90.50 95 SER A N 1
ATOM 762 C CA . SER A 1 95 ? 13.509 2.166 0.386 1.00 90.50 95 SER A CA 1
ATOM 763 C C . SER A 1 95 ? 12.021 1.859 0.198 1.00 90.50 95 SER A C 1
ATOM 765 O O . SER A 1 95 ? 11.191 2.519 0.818 1.00 90.50 95 SER A O 1
ATOM 767 N N . GLN A 1 96 ? 11.678 0.819 -0.571 1.00 91.94 96 GLN A N 1
ATOM 768 C CA . GLN A 1 96 ? 10.294 0.364 -0.731 1.00 91.94 96 GLN A CA 1
ATOM 769 C C . GLN A 1 96 ? 9.681 -0.083 0.600 1.00 91.94 96 GLN A C 1
ATOM 771 O O . GLN A 1 96 ? 8.574 0.332 0.908 1.00 91.94 96 GLN A O 1
ATOM 776 N N . VAL A 1 97 ? 10.403 -0.835 1.438 1.00 95.56 97 VAL A N 1
ATOM 777 C CA . VAL A 1 97 ? 9.921 -1.248 2.773 1.00 95.56 97 VAL A CA 1
ATOM 778 C C . VAL A 1 97 ? 9.573 -0.043 3.651 1.00 95.56 97 VAL A C 1
ATOM 780 O O . VAL A 1 97 ? 8.511 -0.013 4.275 1.00 95.56 97 VAL A O 1
ATOM 783 N N . ILE A 1 98 ? 10.449 0.967 3.696 1.00 93.31 98 ILE A N 1
ATOM 784 C CA . ILE A 1 98 ? 10.224 2.188 4.485 1.00 93.31 98 ILE A CA 1
ATOM 785 C C . ILE A 1 98 ? 9.017 2.956 3.939 1.00 93.31 98 ILE A C 1
ATOM 787 O O . ILE A 1 98 ? 8.143 3.361 4.708 1.00 93.31 98 ILE A O 1
ATOM 791 N N . MET A 1 99 ? 8.946 3.130 2.618 1.00 89.75 99 MET A N 1
ATOM 792 C CA . MET A 1 99 ? 7.847 3.845 1.972 1.00 89.75 99 MET A CA 1
ATOM 793 C C . MET A 1 99 ? 6.512 3.112 2.132 1.00 89.75 99 MET A C 1
ATOM 795 O O . MET A 1 99 ? 5.508 3.751 2.440 1.00 89.75 99 MET A O 1
ATOM 799 N N . ALA A 1 100 ? 6.499 1.785 2.010 1.00 93.12 100 ALA A N 1
ATOM 800 C CA . ALA A 1 100 ? 5.325 0.946 2.223 1.00 93.12 100 ALA A CA 1
ATOM 801 C C . ALA A 1 100 ? 4.855 0.996 3.681 1.00 93.12 100 ALA A C 1
ATOM 803 O O . ALA A 1 100 ? 3.656 1.084 3.933 1.00 93.12 100 ALA A O 1
ATOM 804 N N . PHE A 1 101 ? 5.772 1.020 4.654 1.00 96.12 101 PHE A N 1
ATOM 805 C CA . PHE A 1 101 ? 5.413 1.209 6.061 1.00 96.12 101 PHE A CA 1
ATOM 806 C C . PHE A 1 101 ? 4.759 2.578 6.303 1.00 96.12 101 PHE A C 1
ATOM 808 O O . PHE A 1 101 ? 3.672 2.649 6.873 1.00 96.12 101 PHE A O 1
ATOM 815 N N . VAL A 1 102 ? 5.386 3.668 5.845 1.00 92.19 102 VAL A N 1
ATOM 816 C CA . VAL A 1 102 ? 4.858 5.031 6.038 1.00 92.19 102 VAL A CA 1
ATOM 817 C C . VAL A 1 102 ? 3.503 5.199 5.350 1.00 92.19 10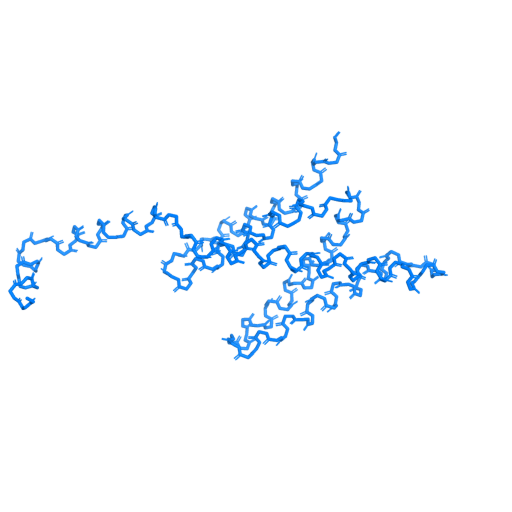2 VAL A C 1
ATOM 819 O O . VAL A 1 102 ? 2.551 5.664 5.978 1.00 92.19 102 VAL A O 1
ATOM 822 N N . SER A 1 103 ? 3.386 4.762 4.097 1.00 89.50 103 SER A N 1
ATOM 823 C CA . SER A 1 103 ? 2.128 4.814 3.342 1.00 89.50 103 SER A CA 1
ATOM 824 C C . SER A 1 103 ? 1.071 3.919 3.985 1.00 89.50 103 SER A C 1
ATOM 826 O O . SER A 1 103 ? -0.071 4.333 4.152 1.00 89.50 103 SER A O 1
ATOM 828 N N . GLY A 1 104 ? 1.463 2.735 4.465 1.00 94.12 104 GLY A N 1
ATOM 829 C CA . GLY A 1 104 ? 0.597 1.807 5.188 1.00 94.12 104 GLY A CA 1
ATOM 830 C C . GLY A 1 104 ? -0.032 2.420 6.440 1.00 94.12 104 GLY A C 1
ATOM 831 O O . GLY A 1 104 ? -1.217 2.196 6.682 1.00 94.12 104 GLY A O 1
ATOM 832 N N . LEU A 1 105 ? 0.704 3.245 7.196 1.00 95.62 105 LEU A N 1
ATOM 833 C CA . LEU A 1 105 ? 0.147 3.983 8.338 1.00 95.62 105 LEU A CA 1
ATOM 834 C C . LEU A 1 105 ? -0.955 4.952 7.889 1.00 95.62 105 LEU A C 1
ATOM 836 O O . LEU A 1 105 ? -2.055 4.949 8.444 1.00 95.62 105 LEU A O 1
ATOM 840 N N . VAL A 1 106 ? -0.665 5.770 6.873 1.00 91.50 106 VAL A N 1
ATOM 841 C CA . VAL 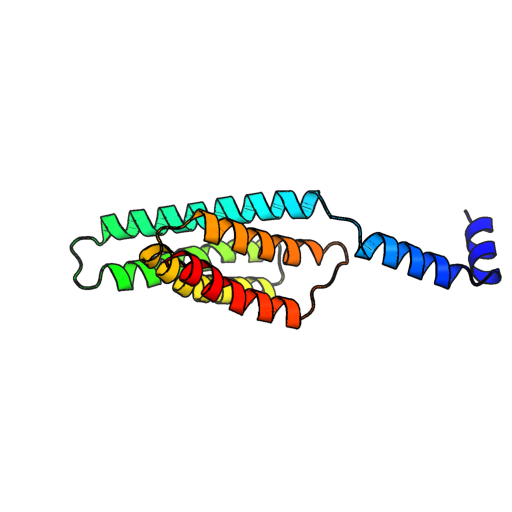A 1 106 ? -1.593 6.780 6.345 1.00 91.50 106 VAL A CA 1
ATOM 842 C C . VAL A 1 106 ? -2.836 6.110 5.761 1.00 91.50 106 VAL A C 1
ATOM 844 O O . VAL A 1 106 ? -3.962 6.483 6.085 1.00 91.50 106 VAL A O 1
ATOM 847 N N . TRP A 1 107 ? -2.653 5.084 4.937 1.00 90.56 107 TRP A N 1
ATOM 848 C CA . TRP A 1 107 ? -3.741 4.439 4.212 1.00 90.56 107 TRP A CA 1
ATOM 849 C C . TRP A 1 107 ? -4.587 3.542 5.114 1.00 90.56 107 TRP A C 1
ATOM 851 O O . TRP A 1 107 ? -5.787 3.419 4.883 1.00 90.56 107 TRP A O 1
ATOM 861 N N . ALA A 1 108 ? -4.023 2.970 6.184 1.00 95.00 108 ALA A N 1
ATOM 862 C CA . ALA A 1 108 ? -4.823 2.319 7.218 1.00 95.00 108 ALA A CA 1
ATOM 863 C C . ALA A 1 108 ? -5.758 3.325 7.908 1.00 95.00 108 ALA A C 1
ATOM 865 O O . ALA A 1 108 ? -6.940 3.033 8.079 1.00 95.00 108 ALA A O 1
ATOM 866 N N . ILE A 1 109 ? -5.270 4.526 8.245 1.00 93.94 109 ILE A N 1
ATOM 867 C CA . ILE A 1 109 ? -6.097 5.594 8.833 1.00 93.94 109 ILE A CA 1
ATOM 868 C C . ILE A 1 109 ? -7.192 6.026 7.856 1.00 93.94 109 ILE A C 1
ATOM 870 O O . ILE A 1 109 ? -8.361 6.083 8.234 1.00 93.94 109 ILE A O 1
ATOM 874 N N . ILE A 1 110 ? -6.836 6.288 6.596 1.00 91.12 110 ILE A N 1
ATOM 875 C CA . ILE A 1 110 ? -7.801 6.673 5.562 1.00 91.12 110 ILE A CA 1
ATOM 876 C C . ILE A 1 110 ? -8.837 5.566 5.358 1.00 91.12 110 ILE A C 1
ATOM 878 O O . ILE A 1 110 ? -10.031 5.844 5.301 1.00 91.12 110 ILE A O 1
ATOM 882 N N . TYR A 1 111 ? -8.431 4.301 5.279 1.00 92.81 111 TYR A N 1
ATOM 883 C CA . TYR A 1 111 ? -9.377 3.203 5.123 1.00 92.81 111 TYR A CA 1
ATOM 884 C C . TYR A 1 111 ? -10.329 3.099 6.322 1.00 92.81 111 TYR A C 1
ATOM 886 O O . TYR A 1 111 ? -11.539 3.025 6.126 1.00 92.81 111 TYR A O 1
ATOM 894 N N . LEU A 1 112 ? -9.811 3.154 7.552 1.00 94.19 112 LEU A N 1
ATOM 895 C CA . LEU A 1 112 ? -10.630 3.099 8.767 1.00 94.19 1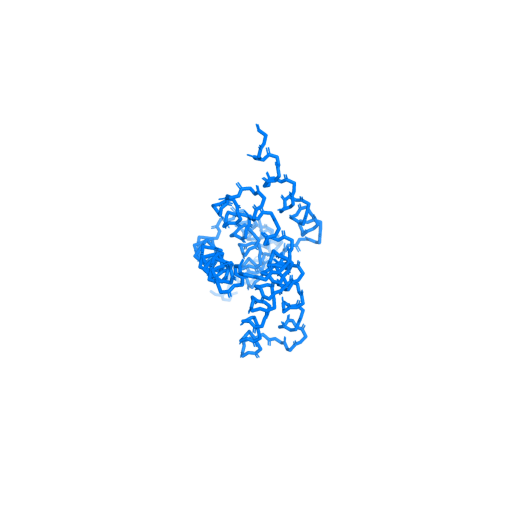12 LEU A CA 1
ATOM 896 C C . LEU A 1 112 ? -11.577 4.302 8.898 1.00 94.19 112 LEU A C 1
ATOM 898 O O . LEU A 1 112 ? -12.658 4.163 9.461 1.00 94.19 112 LEU A O 1
ATOM 902 N N . TYR A 1 113 ? -11.191 5.465 8.368 1.00 92.38 113 TYR A N 1
ATOM 903 C CA . TYR A 1 113 ? -12.021 6.668 8.354 1.00 92.38 113 TYR A CA 1
ATOM 904 C C . TYR A 1 113 ? -13.091 6.646 7.250 1.00 92.38 113 TYR A C 1
ATOM 906 O O . TYR A 1 113 ? -14.235 7.025 7.482 1.00 92.38 113 TYR A O 1
ATOM 914 N N . THR A 1 114 ? -12.726 6.211 6.042 1.00 91.12 114 THR A N 1
ATOM 915 C CA . THR A 1 114 ? -13.564 6.334 4.836 1.00 91.12 114 THR A CA 1
ATOM 916 C C . THR A 1 114 ? -14.382 5.073 4.528 1.00 91.12 114 THR A C 1
ATOM 918 O O . THR A 1 114 ? -15.431 5.161 3.895 1.00 91.12 114 THR A O 1
ATOM 921 N N . GLY A 1 115 ? -13.884 3.888 4.897 1.00 91.31 115 GLY A N 1
ATOM 922 C CA . GLY A 1 115 ? -14.398 2.580 4.476 1.00 91.31 115 GLY A CA 1
ATOM 923 C C . GLY A 1 115 ? -14.203 2.252 2.986 1.00 91.31 115 GLY A C 1
ATOM 924 O O . GLY A 1 115 ? -14.703 1.231 2.511 1.00 91.31 115 GLY A O 1
ATOM 925 N N . LYS A 1 116 ? -13.500 3.093 2.211 1.00 90.31 116 LYS A N 1
ATOM 926 C CA . LYS A 1 116 ? -13.465 3.021 0.737 1.00 90.31 116 LYS A CA 1
ATOM 927 C C . LYS A 1 116 ? -12.214 2.326 0.208 1.00 90.31 116 LYS A C 1
ATOM 929 O O . LYS A 1 116 ? -11.291 2.971 -0.281 1.00 90.31 116 LYS A O 1
ATOM 934 N N . LEU A 1 117 ? -12.218 0.993 0.228 1.00 90.50 117 LEU A N 1
ATOM 935 C CA . LEU A 1 117 ? -11.107 0.189 -0.298 1.00 90.50 117 LEU A CA 1
ATOM 936 C C . LEU A 1 117 ? -10.836 0.440 -1.794 1.00 90.50 117 LEU A C 1
ATOM 938 O O . LEU A 1 117 ? -9.686 0.576 -2.200 1.00 90.50 117 LEU A O 1
ATOM 942 N N . TRP A 1 118 ? -11.892 0.566 -2.604 1.00 91.31 118 TRP A N 1
ATOM 943 C CA . TRP A 1 118 ? -11.775 0.767 -4.054 1.00 91.31 118 TRP A CA 1
ATOM 944 C C . TRP A 1 118 ? -11.013 2.049 -4.426 1.00 91.31 118 TRP A C 1
ATOM 946 O O . TRP A 1 118 ? -10.324 2.079 -5.441 1.00 91.31 118 TRP A O 1
ATOM 956 N N . ALA A 1 119 ? -11.117 3.102 -3.608 1.00 89.06 119 ALA A N 1
ATOM 957 C CA . ALA A 1 119 ? -10.416 4.358 -3.858 1.00 89.06 119 ALA A CA 1
ATOM 958 C C . ALA A 1 119 ? -8.904 4.178 -3.674 1.00 89.06 119 ALA A C 1
ATOM 960 O O . ALA A 1 119 ? -8.128 4.665 -4.492 1.00 89.06 119 ALA A O 1
ATOM 961 N N . MET A 1 120 ? -8.503 3.418 -2.648 1.00 89.44 120 MET A N 1
ATOM 962 C CA . MET A 1 120 ? -7.100 3.079 -2.410 1.00 89.44 120 MET A CA 1
ATOM 963 C C . MET A 1 120 ? -6.540 2.216 -3.549 1.00 89.44 120 MET A C 1
ATOM 965 O O . MET A 1 120 ? -5.490 2.536 -4.087 1.00 89.44 120 MET A O 1
ATOM 969 N N . MET A 1 121 ? -7.296 1.206 -4.004 1.00 93.56 121 MET A N 1
ATOM 970 C CA . MET A 1 121 ? -6.914 0.346 -5.139 1.00 93.56 121 MET A CA 1
ATOM 971 C C . MET A 1 121 ? -6.629 1.131 -6.420 1.00 93.56 121 MET A C 1
ATOM 973 O O . MET A 1 121 ? -5.655 0.846 -7.110 1.00 93.56 121 MET A O 1
ATOM 977 N N . ILE A 1 122 ? -7.465 2.122 -6.747 1.00 90.75 122 ILE A N 1
ATOM 978 C CA . ILE A 1 122 ? -7.262 2.947 -7.946 1.00 90.75 122 ILE A CA 1
ATOM 979 C C . ILE A 1 122 ? -6.014 3.812 -7.799 1.00 90.75 122 ILE A C 1
ATOM 981 O O . ILE A 1 122 ? -5.211 3.883 -8.725 1.00 90.75 122 ILE A O 1
ATOM 985 N N . ILE A 1 123 ? -5.854 4.476 -6.653 1.00 89.12 123 ILE A N 1
ATOM 986 C CA . ILE A 1 123 ? -4.707 5.349 -6.395 1.00 89.12 123 ILE A CA 1
ATOM 987 C C . ILE A 1 123 ? -3.413 4.525 -6.440 1.00 89.12 123 ILE A C 1
ATOM 989 O O . ILE A 1 123 ? -2.515 4.869 -7.205 1.00 89.12 123 ILE A O 1
ATOM 993 N N . HIS A 1 124 ? -3.364 3.387 -5.745 1.00 90.94 124 HIS A N 1
ATOM 994 C CA . HIS A 1 124 ? -2.220 2.478 -5.772 1.00 90.94 124 HIS A CA 1
ATOM 995 C C . HIS A 1 124 ? -1.918 1.971 -7.188 1.00 90.94 124 HIS A C 1
ATOM 997 O O . HIS A 1 124 ? -0.795 2.088 -7.662 1.00 90.94 124 HIS A O 1
ATOM 1003 N N . GLY A 1 125 ? -2.930 1.511 -7.928 1.00 92.00 125 GLY A N 1
ATOM 1004 C CA . GLY A 1 125 ? -2.730 1.057 -9.305 1.00 92.00 125 GLY A CA 1
ATOM 1005 C C . GLY A 1 125 ? -2.212 2.159 -10.241 1.00 92.00 125 GLY A C 1
ATOM 1006 O O . GLY A 1 125 ? -1.456 1.884 -11.168 1.00 92.00 125 GLY A O 1
ATOM 1007 N N . ILE A 1 126 ? -2.563 3.428 -10.006 1.00 89.38 126 ILE A N 1
ATOM 1008 C CA . ILE A 1 126 ? -1.990 4.554 -10.760 1.00 89.38 126 ILE A CA 1
ATOM 1009 C C . ILE A 1 126 ? -0.501 4.728 -10.431 1.00 89.38 126 ILE A C 1
ATOM 1011 O O . ILE A 1 126 ? 0.294 4.966 -11.342 1.00 89.38 126 ILE A O 1
ATOM 1015 N N . TYR A 1 127 ? -0.120 4.600 -9.159 1.00 88.31 127 TYR A N 1
ATOM 1016 C CA . TYR A 1 127 ? 1.279 4.651 -8.734 1.00 88.31 127 TYR A CA 1
ATOM 1017 C C . TYR A 1 127 ? 2.117 3.558 -9.378 1.00 88.31 127 TYR A C 1
ATOM 1019 O O . TYR A 1 127 ? 3.115 3.856 -10.037 1.00 88.31 127 TYR A O 1
ATOM 1027 N N . ASP A 1 128 ? 1.660 2.315 -9.255 1.00 91.06 128 ASP A N 1
ATOM 1028 C CA . ASP A 1 128 ? 2.345 1.151 -9.804 1.00 91.06 128 ASP A CA 1
ATOM 1029 C C . ASP A 1 128 ? 2.483 1.262 -11.311 1.00 91.06 128 ASP A C 1
ATOM 1031 O O . ASP A 1 128 ? 3.535 0.947 -11.860 1.00 91.06 128 ASP A O 1
ATOM 1035 N N . TYR A 1 129 ? 1.469 1.799 -11.996 1.00 91.12 129 TYR A N 1
ATOM 1036 C CA . TYR A 1 129 ? 1.553 2.011 -13.432 1.00 91.12 129 TYR A CA 1
ATOM 1037 C C . TYR A 1 129 ? 2.723 2.932 -13.768 1.00 91.12 129 TYR A C 1
ATOM 1039 O O . TYR A 1 129 ? 3.569 2.574 -14.583 1.00 91.12 129 TYR A O 1
ATOM 1047 N N . PHE A 1 130 ? 2.833 4.079 -13.095 1.00 87.69 130 PHE A N 1
ATOM 1048 C CA . PHE A 1 130 ? 3.951 5.000 -13.287 1.00 87.69 130 PHE A CA 1
ATOM 1049 C C . PHE A 1 130 ? 5.309 4.370 -12.950 1.00 87.69 130 PHE A C 1
ATOM 1051 O O . PHE A 1 130 ? 6.282 4.629 -13.658 1.00 87.69 130 PHE A O 1
ATOM 1058 N N . MET A 1 131 ? 5.390 3.523 -11.922 1.00 86.06 131 MET A N 1
ATOM 1059 C CA . MET A 1 131 ? 6.630 2.818 -11.587 1.00 86.06 131 MET A CA 1
ATOM 1060 C C . MET A 1 131 ? 6.987 1.760 -12.642 1.00 86.06 131 MET A C 1
ATOM 1062 O O . MET A 1 131 ? 8.129 1.702 -13.096 1.00 86.06 131 MET A O 1
ATOM 1066 N N . PHE A 1 132 ? 6.011 0.995 -13.134 1.00 89.00 132 PHE A N 1
ATOM 1067 C CA . PHE A 1 132 ? 6.197 -0.051 -14.149 1.00 89.00 132 PHE A CA 1
ATOM 1068 C C . PHE A 1 132 ? 6.465 0.497 -15.558 1.00 89.00 132 PHE A C 1
ATOM 1070 O O . PHE A 1 132 ? 6.898 -0.242 -16.446 1.00 89.00 132 PHE A O 1
ATOM 1077 N N . LEU A 1 133 ? 6.258 1.796 -15.779 1.00 87.88 133 LEU A N 1
ATOM 1078 C CA . LEU A 1 133 ? 6.690 2.497 -16.987 1.00 87.88 133 LEU A CA 1
ATOM 1079 C C . LEU A 1 133 ? 8.215 2.740 -17.024 1.00 87.88 133 LEU A C 1
ATOM 1081 O O . LEU A 1 133 ? 8.793 2.811 -18.113 1.00 87.88 133 LEU A O 1
ATOM 1085 N N . GLN A 1 134 ? 8.893 2.816 -15.872 1.00 84.94 134 GLN A N 1
ATOM 1086 C CA . GLN A 1 134 ? 10.328 3.129 -15.829 1.00 84.94 134 GLN A CA 1
ATOM 1087 C C . GLN A 1 134 ? 11.208 2.058 -16.500 1.00 84.94 134 GLN A C 1
ATOM 1089 O O . GLN A 1 134 ? 12.047 2.435 -17.325 1.00 84.94 134 GLN A O 1
ATOM 1094 N N . PRO A 1 135 ? 11.009 0.740 -16.265 1.00 83.19 135 PRO A N 1
ATOM 1095 C CA . PRO A 1 135 ? 11.804 -0.303 -16.921 1.00 83.19 135 PRO A CA 1
ATOM 1096 C C . PRO A 1 135 ? 11.668 -0.332 -18.449 1.00 83.19 135 PRO A C 1
ATOM 1098 O O . PRO A 1 135 ? 12.565 -0.818 -19.134 1.00 83.19 135 PRO A O 1
ATOM 1101 N N . ILE A 1 136 ? 10.572 0.205 -19.003 1.00 82.00 136 ILE A N 1
ATOM 1102 C CA . ILE A 1 136 ? 10.353 0.304 -20.456 1.00 82.00 136 ILE A CA 1
ATOM 1103 C C . ILE A 1 136 ? 10.810 1.648 -21.049 1.00 82.00 136 ILE A C 1
ATOM 1105 O O . ILE A 1 136 ? 10.490 1.966 -22.194 1.00 82.00 136 ILE A O 1
ATOM 1109 N N . GLY A 1 137 ? 11.583 2.432 -20.289 1.00 80.38 137 GLY A N 1
ATOM 1110 C CA . GLY A 1 137 ? 12.229 3.661 -20.754 1.00 80.38 137 GLY A CA 1
ATOM 1111 C C . GLY A 1 137 ? 11.369 4.921 -20.652 1.00 80.38 137 GLY A C 1
ATOM 1112 O O . GLY A 1 137 ? 11.755 5.958 -21.192 1.00 80.38 137 GLY A O 1
ATOM 1113 N N . ILE A 1 138 ? 10.223 4.860 -19.968 1.00 82.06 138 ILE A N 1
ATOM 1114 C CA . ILE A 1 138 ? 9.371 6.025 -19.713 1.00 82.06 138 ILE A CA 1
ATOM 1115 C C . ILE A 1 138 ? 9.635 6.495 -18.283 1.00 82.06 138 ILE A C 1
ATOM 1117 O O . ILE A 1 138 ? 9.127 5.936 -17.314 1.00 82.06 138 ILE A O 1
ATOM 1121 N N . SER A 1 139 ? 10.473 7.522 -18.146 1.00 77.06 139 SER A N 1
ATOM 1122 C CA . SER A 1 139 ? 10.825 8.074 -16.841 1.00 77.06 139 SER A CA 1
ATOM 1123 C C . SER A 1 139 ? 9.711 8.956 -16.280 1.00 77.06 139 SER A C 1
ATOM 1125 O O . SER A 1 139 ? 9.121 9.792 -16.967 1.00 77.06 139 SER A O 1
ATOM 1127 N N . THR A 1 140 ? 9.448 8.800 -14.988 1.00 72.56 140 THR A N 1
ATOM 1128 C CA . THR A 1 140 ? 8.540 9.665 -14.232 1.00 72.56 140 THR A CA 1
ATOM 1129 C C . THR A 1 140 ? 9.335 10.775 -13.561 1.00 72.56 140 THR A C 1
ATOM 1131 O O . THR A 1 140 ? 10.375 10.515 -12.956 1.00 72.56 140 THR A O 1
ATOM 1134 N N . SER A 1 141 ? 8.861 12.018 -13.642 1.00 78.38 141 SER A N 1
ATOM 1135 C CA . SER A 1 141 ? 9.513 13.136 -12.958 1.00 78.38 141 SER A CA 1
ATOM 1136 C C . SER A 1 141 ? 9.193 13.140 -11.459 1.00 78.38 141 SER A C 1
ATOM 1138 O O . SER A 1 141 ? 8.108 12.736 -11.039 1.00 78.38 141 SER A O 1
ATOM 1140 N N . ASN A 1 142 ? 10.101 13.690 -10.647 1.00 74.56 142 ASN A N 1
ATOM 1141 C CA . ASN A 1 142 ? 9.876 13.880 -9.207 1.00 74.56 142 ASN A CA 1
ATOM 1142 C C . ASN A 1 142 ? 8.611 14.710 -8.913 1.00 74.56 142 ASN A C 1
ATOM 1144 O O . ASN A 1 142 ? 7.972 14.532 -7.880 1.00 74.56 142 ASN A O 1
ATOM 1148 N N . SER A 1 143 ? 8.217 15.602 -9.827 1.00 76.88 143 SER A N 1
ATOM 1149 C CA . SER A 1 143 ? 6.989 16.393 -9.702 1.00 76.88 143 SER A CA 1
ATOM 1150 C C . SER A 1 143 ? 5.725 15.531 -9.763 1.00 76.88 143 SER A C 1
ATOM 1152 O O . SER A 1 143 ? 4.784 15.802 -9.025 1.00 76.88 143 SER A O 1
ATOM 1154 N N . ILE A 1 144 ? 5.705 14.483 -10.595 1.00 73.88 144 ILE A N 1
ATOM 1155 C CA . ILE A 1 144 ? 4.575 13.541 -10.674 1.00 73.88 144 ILE A CA 1
ATOM 1156 C C . ILE A 1 144 ? 4.447 12.764 -9.362 1.00 73.88 144 ILE A C 1
ATOM 1158 O O . ILE A 1 144 ? 3.341 12.601 -8.855 1.00 73.88 144 ILE A O 1
ATOM 1162 N N . PHE A 1 145 ? 5.575 12.360 -8.774 1.00 72.56 145 PHE A N 1
ATOM 1163 C CA . PHE A 1 145 ? 5.600 11.671 -7.484 1.00 72.56 145 PHE A CA 1
ATOM 1164 C C . PHE A 1 145 ? 5.044 12.543 -6.346 1.00 72.56 145 PHE A C 1
ATOM 1166 O O . PHE A 1 145 ? 4.205 12.095 -5.574 1.00 72.56 145 PHE A O 1
ATOM 1173 N N . ILE A 1 146 ? 5.431 13.821 -6.281 1.00 73.81 146 ILE A N 1
ATOM 1174 C CA . ILE A 1 146 ? 4.896 14.755 -5.275 1.00 73.81 146 ILE A CA 1
ATOM 1175 C C . ILE A 1 146 ? 3.386 14.959 -5.455 1.00 73.81 146 ILE A C 1
ATOM 1177 O O . ILE A 1 146 ? 2.643 14.961 -4.476 1.00 73.81 146 ILE A O 1
ATOM 1181 N N . ILE A 1 147 ? 2.921 15.116 -6.698 1.00 78.81 147 ILE A N 1
ATOM 1182 C CA . ILE A 1 147 ? 1.488 15.247 -6.998 1.00 78.81 147 ILE A CA 1
ATOM 1183 C C . ILE A 1 147 ? 0.733 13.993 -6.550 1.00 78.81 147 ILE A C 1
ATOM 1185 O O . ILE A 1 147 ? -0.336 14.111 -5.953 1.00 78.81 147 ILE A O 1
ATOM 1189 N N . TYR A 1 148 ? 1.303 12.810 -6.781 1.00 78.62 148 TYR A N 1
ATOM 1190 C CA . TYR A 1 148 ? 0.745 11.550 -6.309 1.00 78.62 148 TYR A CA 1
ATOM 1191 C C . TYR A 1 148 ? 0.607 11.513 -4.777 1.00 78.62 148 TYR A C 1
ATOM 1193 O O . TYR A 1 148 ? -0.494 11.267 -4.290 1.00 78.62 148 TYR A O 1
ATOM 1201 N N . CYS A 1 149 ? 1.655 11.867 -4.021 1.00 74.56 149 CYS A N 1
ATOM 1202 C CA . CYS A 1 149 ? 1.605 11.915 -2.551 1.00 74.56 149 CYS A CA 1
ATOM 1203 C C . CYS A 1 149 ? 0.557 12.897 -1.997 1.00 74.56 149 CYS A C 1
ATOM 1205 O O . CYS A 1 149 ? 0.053 12.748 -0.888 1.00 74.56 149 CYS A O 1
ATOM 1207 N N . VAL A 1 150 ? 0.221 13.945 -2.749 1.00 79.06 150 VAL A N 1
ATOM 1208 C CA . VAL A 1 150 ? -0.853 14.869 -2.363 1.00 79.06 150 VAL A CA 1
ATOM 1209 C C . VAL A 1 150 ? -2.221 14.260 -2.680 1.00 79.06 150 VAL A C 1
ATOM 1211 O O . VAL A 1 150 ? -3.140 14.306 -1.860 1.00 79.06 150 VAL A O 1
ATOM 1214 N N . ILE A 1 151 ? -2.357 13.665 -3.865 1.00 82.19 151 ILE A N 1
ATOM 1215 C CA . ILE A 1 151 ? -3.588 13.030 -4.337 1.00 82.19 151 ILE A CA 1
ATOM 1216 C C . ILE A 1 151 ? -3.993 11.847 -3.450 1.00 82.19 151 ILE A C 1
ATOM 1218 O O . ILE A 1 151 ? -5.178 11.723 -3.130 1.00 82.19 151 ILE A O 1
ATOM 1222 N N . GLU A 1 152 ? -3.033 11.022 -3.027 1.00 78.50 152 GLU A N 1
ATOM 1223 C CA . GLU A 1 152 ? -3.286 9.817 -2.230 1.00 78.50 152 GLU A CA 1
ATOM 1224 C C . GLU A 1 152 ? -3.944 10.123 -0.880 1.00 78.50 152 GLU A C 1
ATOM 1226 O O . GLU A 1 152 ? -4.697 9.307 -0.361 1.00 78.50 152 GLU A O 1
ATOM 1231 N N . VAL A 1 153 ? -3.706 11.315 -0.327 1.00 78.81 153 VAL A N 1
ATOM 1232 C CA . VAL A 1 153 ? -4.309 11.752 0.936 1.00 78.81 153 VAL A CA 1
ATOM 1233 C C . VAL A 1 153 ? -5.602 12.521 0.682 1.00 78.81 153 VAL A C 1
ATOM 1235 O O . VAL A 1 153 ? -6.616 12.272 1.332 1.00 78.81 153 VAL A O 1
ATOM 1238 N N . ILE A 1 154 ? -5.590 13.459 -0.269 1.00 83.38 154 ILE A N 1
ATOM 1239 C CA . ILE A 1 154 ? -6.698 14.401 -0.455 1.00 83.38 154 ILE A CA 1
ATOM 1240 C C . ILE A 1 154 ? -7.923 13.729 -1.074 1.00 83.38 154 ILE A C 1
ATOM 1242 O O . ILE A 1 154 ? -9.027 13.906 -0.560 1.00 83.38 154 ILE A O 1
ATOM 1246 N N . ILE A 1 155 ? -7.765 12.969 -2.164 1.00 83.50 155 ILE A N 1
ATOM 1247 C CA . ILE A 1 155 ? -8.914 12.401 -2.888 1.00 83.50 155 ILE A CA 1
ATOM 1248 C C . ILE A 1 155 ? -9.766 11.501 -1.982 1.00 83.50 155 ILE A C 1
ATOM 1250 O O . ILE A 1 155 ? -10.979 11.707 -1.922 1.00 83.50 155 ILE A O 1
ATOM 1254 N N . PRO A 1 156 ? -9.192 10.546 -1.235 1.00 81.00 156 PRO A N 1
ATOM 1255 C CA . PRO A 1 156 ? -9.980 9.657 -0.386 1.00 81.00 156 PRO A CA 1
ATOM 1256 C C . PRO A 1 156 ? -10.757 10.382 0.708 1.00 81.00 156 PRO A C 1
ATOM 1258 O O . PRO A 1 156 ? -11.889 10.004 1.004 1.00 81.00 156 PRO A O 1
ATOM 1261 N N . ILE A 1 157 ? -10.167 11.435 1.281 1.00 79.88 157 ILE A N 1
ATOM 1262 C CA . ILE A 1 157 ? -10.820 12.265 2.293 1.00 79.88 157 ILE A CA 1
ATOM 1263 C C . ILE A 1 157 ? -11.954 13.068 1.652 1.00 79.88 157 ILE A C 1
ATOM 1265 O O . ILE A 1 157 ? -13.065 13.067 2.171 1.00 79.88 157 ILE A O 1
ATOM 1269 N N . LEU A 1 158 ? -11.734 13.698 0.496 1.00 84.31 158 LEU A N 1
ATOM 1270 C CA . LEU A 1 158 ? -12.788 14.443 -0.202 1.00 84.31 158 LEU A CA 1
ATOM 1271 C C . LEU A 1 158 ? -13.976 13.564 -0.594 1.00 84.31 158 LEU A C 1
ATOM 1273 O O . LEU A 1 158 ? -15.106 14.035 -0.597 1.00 84.31 158 LEU A O 1
ATOM 1277 N N . LEU A 1 159 ? -13.743 12.281 -0.872 1.00 78.69 159 LEU A N 1
ATOM 1278 C CA . LEU A 1 159 ? -14.816 11.336 -1.152 1.00 78.69 159 LEU A CA 1
ATOM 1279 C C . LEU A 1 159 ? -15.683 11.024 0.083 1.00 78.69 159 LEU A C 1
ATOM 1281 O O . LEU A 1 159 ? -16.682 10.333 -0.081 1.00 78.69 159 LEU A O 1
ATOM 1285 N N . THR A 1 160 ? -15.341 11.456 1.301 1.00 72.00 160 THR A N 1
ATOM 1286 C CA . THR A 1 160 ? -16.171 11.217 2.507 1.00 72.00 160 THR A CA 1
ATOM 1287 C C . THR A 1 160 ? -17.229 12.276 2.794 1.00 72.00 160 THR A C 1
ATOM 1289 O O . THR A 1 160 ? -18.049 12.056 3.684 1.00 72.00 160 THR A O 1
ATOM 1292 N N . ILE A 1 161 ? -17.229 13.379 2.040 1.00 60.16 161 ILE A N 1
ATOM 1293 C CA . ILE A 1 161 ? -18.225 14.460 2.102 1.00 60.16 161 ILE A CA 1
ATOM 1294 C C . ILE A 1 161 ? -19.341 14.173 1.093 1.00 60.16 161 ILE A C 1
ATOM 1296 O O . ILE A 1 161 ? -20.517 14.414 1.441 1.00 60.16 161 ILE A O 1
#

Foldseek 3Di:
DVVVVVVCVVVVCVVVCCVVVVVVLQPDDDVVLLVVLLVCLVVLLVLLVVQLVVQCVVCVVPPCSLVCSLQVSLLVSLVVLCVCVVPDPPVVSNVSSVVSSVVSNLVSVLCVVQVDSVVSSVLRSVVSSQVSVVVVPDHDDPVVVVVSVVCNRPVSVVVRD

Radius of gyration: 21.14 Å; chains: 1; bounding box: 42×28×72 Å

Organism: Lactobacillus helveticus (NCBI:txid1587)

Secondary structure (DSSP, 8-state):
-HHHHHHHHHTSTHHHHHHHHHHHHHT---HHHHHHHHHHHHHHHHHHHHHHHHHHHHTTT-TTHHHHHHHHHHHHHHHHGGGGGGTS-HHHHHHHHHHHHHHHHHHHHHHHHH--HHHHHHHHHHHHHHHHHGGGT-PPPHHHHHHHHHHHHHHHHHTT-

InterPro domains:
  IPR003675 CAAX prenyl protease 2/Lysostaphin resistance protein A-like domain [PF02517] (30-130)